Protein AF-A0A6G0ABZ9-F1 (afdb_monomer_lite)

Foldseek 3Di:
DVVVVVVVVVVVVVVVVVVVVVVVVVVVPDPDPVVVVVVVVVVVLVVLVVQQVVFPWDQDPPPRDIDTRHRPPDPD

Structure (mmCIF, N/CA/C/O backbone):
data_AF-A0A6G0ABZ9-F1
#
_entry.id   AF-A0A6G0ABZ9-F1
#
loop_
_atom_site.group_PDB
_atom_site.id
_atom_site.type_symbol
_atom_site.label_atom_id
_atom_site.label_alt_id
_atom_site.label_comp_id
_atom_site.label_asym_id
_atom_site.label_entity_id
_atom_site.label_seq_id
_atom_site.pdbx_PDB_ins_code
_atom_site.Cartn_x
_atom_site.Cartn_y
_atom_site.Cartn_z
_atom_site.occupancy
_atom_site.B_iso_or_equiv
_atom_site.auth_seq_id
_atom_site.auth_comp_id
_atom_site.auth_asym_id
_atom_site.auth_atom_id
_atom_site.pdbx_PDB_model_num
ATOM 1 N N . MET A 1 1 ? 29.739 -35.838 -22.346 1.00 57.22 1 MET A N 1
ATOM 2 C CA . MET A 1 1 ? 29.270 -35.229 -21.075 1.00 57.22 1 MET A CA 1
ATOM 3 C C . MET A 1 1 ? 29.528 -33.714 -20.970 1.00 57.22 1 MET A C 1
ATOM 5 O O . MET A 1 1 ? 28.599 -33.014 -20.598 1.00 57.22 1 MET A O 1
ATOM 9 N N . LYS A 1 2 ? 30.678 -33.162 -21.407 1.00 61.12 2 LYS A N 1
ATOM 10 C CA . LYS A 1 2 ? 30.969 -31.697 -21.429 1.00 61.12 2 LYS A CA 1
ATOM 11 C C . LYS A 1 2 ? 29.993 -30.807 -22.234 1.00 61.12 2 LYS A C 1
ATOM 13 O O . LYS A 1 2 ? 29.870 -29.619 -21.965 1.00 61.12 2 LYS A O 1
ATOM 18 N N . HIS A 1 3 ? 29.285 -31.369 -23.216 1.00 56.84 3 HIS A N 1
ATOM 19 C CA . HIS A 1 3 ? 28.410 -30.618 -24.130 1.00 56.84 3 HIS A CA 1
ATOM 20 C C . HIS A 1 3 ? 27.042 -30.221 -23.517 1.00 56.84 3 HIS A C 1
ATOM 22 O O . HIS A 1 3 ? 26.344 -29.372 -24.072 1.00 56.84 3 HIS A O 1
ATOM 28 N N . SER A 1 4 ? 26.652 -30.822 -22.381 1.00 61.75 4 SER A N 1
ATOM 29 C CA . SER A 1 4 ? 25.386 -30.524 -21.680 1.00 61.75 4 SER A CA 1
ATOM 30 C C . SER A 1 4 ? 25.529 -29.362 -20.681 1.00 61.75 4 SER A C 1
ATOM 32 O O . SER A 1 4 ? 24.657 -28.497 -20.599 1.00 61.75 4 SER A O 1
ATOM 34 N N . GLU A 1 5 ? 26.677 -29.258 -20.000 1.00 64.25 5 GLU A N 1
ATOM 35 C CA . GLU A 1 5 ? 26.948 -28.195 -19.015 1.00 64.25 5 GLU A CA 1
ATOM 36 C C . GLU A 1 5 ? 26.966 -26.787 -19.631 1.00 64.25 5 GLU A C 1
ATOM 38 O O . GLU A 1 5 ? 26.496 -25.828 -19.018 1.00 64.25 5 GLU A O 1
ATOM 43 N N . GLY A 1 6 ? 27.445 -26.655 -20.873 1.00 72.00 6 GLY A N 1
ATOM 44 C CA . GLY A 1 6 ? 27.436 -25.381 -21.602 1.00 72.00 6 GLY A CA 1
ATOM 45 C C . GLY A 1 6 ? 26.025 -24.881 -21.936 1.00 72.00 6 GLY A C 1
ATOM 46 O O . GLY A 1 6 ? 25.764 -23.679 -21.867 1.00 72.00 6 GLY A O 1
ATOM 47 N N . LYS A 1 7 ? 25.085 -25.792 -22.232 1.00 74.56 7 LYS A N 1
ATOM 48 C CA . LYS A 1 7 ? 23.676 -25.438 -22.482 1.00 74.56 7 LYS A CA 1
ATOM 49 C C . LYS A 1 7 ? 22.975 -24.991 -21.200 1.00 74.56 7 LYS A C 1
ATOM 51 O O . LYS A 1 7 ? 22.245 -24.007 -21.233 1.00 74.56 7 LYS A O 1
ATOM 56 N N . LEU A 1 8 ? 23.237 -25.659 -20.076 1.00 76.75 8 LEU A N 1
ATOM 57 C CA . LEU A 1 8 ? 22.662 -25.295 -18.776 1.00 76.75 8 LEU A CA 1
ATOM 58 C C . LEU A 1 8 ? 23.115 -23.902 -18.314 1.00 76.75 8 LEU A C 1
ATOM 60 O O . LEU A 1 8 ? 22.276 -23.081 -17.948 1.00 76.75 8 LEU A O 1
ATOM 64 N N . LYS A 1 9 ? 24.414 -23.587 -18.418 1.00 80.00 9 LYS A N 1
ATOM 65 C CA . LYS A 1 9 ? 24.938 -22.246 -18.091 1.00 80.00 9 LYS A CA 1
ATOM 66 C C . LYS A 1 9 ? 24.371 -21.159 -19.012 1.00 80.00 9 LYS A C 1
ATOM 68 O O . LYS A 1 9 ? 23.982 -20.096 -18.541 1.00 80.00 9 LYS A O 1
ATOM 73 N N . SER A 1 10 ? 24.252 -21.446 -20.311 1.00 85.69 10 SER A N 1
ATOM 74 C CA . SER A 1 10 ? 23.648 -20.531 -21.290 1.00 85.69 10 SER A CA 1
ATOM 75 C C . SER A 1 10 ? 22.170 -20.237 -20.998 1.00 85.69 10 SER A C 1
ATOM 77 O O . SER A 1 10 ? 21.740 -19.085 -21.090 1.00 85.69 10 SER A O 1
ATOM 79 N N . LEU A 1 11 ? 21.392 -21.256 -20.617 1.00 86.94 11 LEU A N 1
ATOM 80 C CA . LEU A 1 11 ? 19.992 -21.089 -20.221 1.00 86.94 11 LEU A CA 1
ATOM 81 C C . LEU A 1 11 ? 19.864 -20.263 -18.938 1.00 86.94 11 LEU A C 1
ATOM 83 O O . LEU A 1 11 ? 19.051 -19.341 -18.899 1.00 86.94 11 LEU A O 1
ATOM 87 N N . ALA A 1 12 ? 20.699 -20.535 -17.932 1.00 88.31 12 ALA A N 1
ATOM 88 C CA . ALA A 1 12 ? 20.719 -19.770 -16.688 1.00 88.31 12 ALA A CA 1
ATOM 89 C C . ALA A 1 12 ? 21.029 -18.282 -16.934 1.00 88.31 12 ALA A C 1
ATOM 91 O O . ALA A 1 12 ? 20.275 -17.424 -16.480 1.00 88.31 12 ALA A O 1
ATOM 92 N N . SER A 1 13 ? 22.054 -17.958 -17.734 1.00 92.69 13 SER A N 1
ATOM 93 C CA . SER A 1 13 ? 22.356 -16.566 -18.108 1.00 92.69 13 SER A CA 1
ATOM 94 C C . SER A 1 13 ? 21.221 -15.896 -18.885 1.00 92.69 13 SER A C 1
ATOM 96 O O . SER A 1 13 ? 20.947 -14.721 -18.670 1.00 92.69 13 SER A O 1
ATOM 98 N N . ARG A 1 14 ? 20.518 -16.621 -19.766 1.00 93.56 14 ARG A N 1
ATOM 99 C CA . ARG A 1 14 ? 19.360 -16.072 -20.494 1.00 93.56 14 ARG A CA 1
ATOM 100 C C . ARG A 1 14 ? 18.193 -15.740 -19.570 1.00 93.56 14 ARG A C 1
ATOM 102 O O . ARG A 1 14 ? 17.557 -14.709 -19.759 1.00 93.56 14 ARG A O 1
ATOM 109 N N . ILE A 1 15 ? 17.901 -16.604 -18.599 1.00 94.31 15 ILE A N 1
ATOM 110 C CA . ILE A 1 15 ? 16.845 -16.361 -17.608 1.00 94.31 15 ILE A CA 1
ATOM 111 C C . ILE A 1 15 ? 17.230 -15.178 -16.714 1.00 94.31 15 ILE A C 1
ATOM 113 O O . ILE A 1 15 ? 16.409 -14.289 -16.502 1.00 94.31 15 ILE A O 1
ATOM 117 N N . PHE A 1 16 ? 18.485 -15.122 -16.264 1.00 95.25 16 PHE A N 1
ATOM 118 C CA . PHE A 1 16 ? 19.002 -14.010 -15.471 1.00 95.25 16 PHE A CA 1
ATOM 119 C C . PHE A 1 16 ? 18.915 -12.676 -16.225 1.00 95.25 16 PHE A C 1
ATOM 121 O O . PHE A 1 16 ? 18.324 -11.728 -15.718 1.00 95.25 16 PHE A O 1
ATOM 128 N N . ASN A 1 17 ? 19.381 -12.617 -17.474 1.00 95.94 17 ASN A N 1
ATOM 129 C CA . ASN A 1 17 ? 19.284 -11.399 -18.283 1.00 95.94 17 ASN A CA 1
ATOM 130 C C . ASN A 1 17 ? 17.826 -10.974 -18.499 1.00 95.94 17 ASN A C 1
ATOM 132 O O . ASN A 1 17 ? 17.503 -9.808 -18.321 1.00 95.94 17 ASN A O 1
ATOM 136 N N . LYS A 1 18 ? 16.914 -11.921 -18.761 1.00 94.62 18 LYS A N 1
ATOM 137 C CA . LYS A 1 18 ? 15.477 -11.612 -18.842 1.00 94.62 18 LYS A CA 1
ATOM 138 C C . LYS A 1 18 ? 14.910 -11.046 -17.536 1.00 94.62 18 LYS A C 1
ATOM 140 O O . LYS A 1 18 ? 14.029 -10.191 -17.590 1.00 94.62 18 LYS A O 1
ATOM 145 N N . SER A 1 19 ? 15.375 -11.513 -16.374 1.00 95.75 19 SER A N 1
ATOM 146 C CA . SER A 1 19 ? 14.963 -10.932 -15.089 1.00 95.75 19 SER A CA 1
ATOM 147 C C . SER A 1 19 ? 15.492 -9.510 -14.899 1.00 95.75 19 SER A C 1
ATOM 149 O O . SER A 1 19 ? 14.739 -8.652 -14.444 1.00 95.75 19 SER A O 1
ATOM 151 N N . LEU A 1 20 ? 16.734 -9.234 -15.312 1.00 95.81 20 LEU A N 1
ATOM 152 C CA . LEU A 1 20 ? 17.298 -7.885 -15.274 1.00 95.81 20 LEU A CA 1
ATOM 153 C C . LEU A 1 20 ? 16.537 -6.938 -16.206 1.00 95.81 20 LEU A C 1
ATOM 155 O O . LEU A 1 20 ? 16.133 -5.869 -15.758 1.00 95.81 20 LEU A O 1
ATOM 159 N N . ASP A 1 21 ? 16.232 -7.370 -17.435 1.00 96.50 21 ASP A N 1
ATOM 160 C CA . ASP A 1 21 ? 15.419 -6.598 -18.386 1.00 96.50 21 ASP A CA 1
ATOM 161 C C . ASP A 1 21 ? 14.053 -6.233 -17.787 1.00 96.50 21 ASP A C 1
ATOM 163 O O . ASP A 1 21 ? 13.536 -5.133 -17.986 1.00 96.50 21 ASP A O 1
ATOM 167 N N . TYR A 1 22 ? 13.435 -7.163 -17.053 1.00 96.12 22 TYR A N 1
ATOM 168 C CA . TYR A 1 22 ? 12.159 -6.915 -16.391 1.00 96.12 22 TYR A CA 1
ATOM 169 C C . TYR A 1 22 ? 12.287 -5.899 -15.250 1.00 96.12 22 TYR A C 1
ATOM 171 O O . TY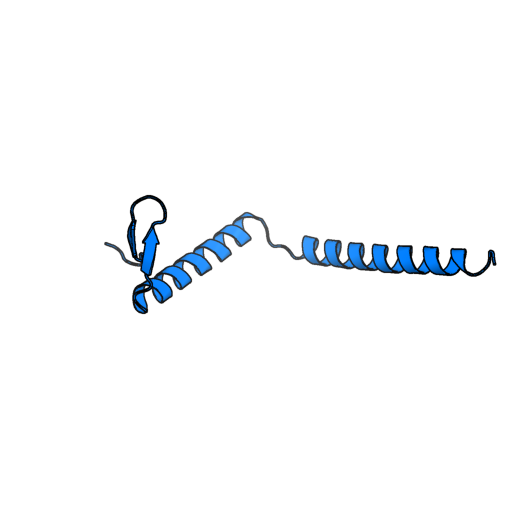R A 1 22 ? 11.461 -4.986 -15.149 1.00 96.12 22 TYR A O 1
ATOM 179 N N . ILE A 1 23 ? 13.317 -6.034 -14.408 1.00 95.44 23 ILE A N 1
ATOM 180 C CA . ILE A 1 23 ? 13.580 -5.118 -13.292 1.00 95.44 23 ILE A CA 1
ATOM 181 C C . ILE A 1 23 ? 13.866 -3.712 -13.818 1.00 95.44 23 ILE A C 1
ATOM 183 O O . ILE A 1 23 ? 13.250 -2.765 -13.341 1.00 95.44 23 ILE A O 1
ATOM 187 N N . GLU A 1 24 ? 14.721 -3.569 -14.830 1.00 96.00 24 GLU A N 1
ATOM 188 C CA . GLU A 1 24 ? 15.056 -2.281 -15.446 1.00 96.00 24 GLU A CA 1
ATOM 189 C C . GLU A 1 24 ? 13.811 -1.603 -16.026 1.00 96.00 24 GLU A C 1
ATOM 191 O O . GLU A 1 24 ? 13.513 -0.448 -15.712 1.00 96.00 24 GLU A O 1
ATOM 196 N N . ARG A 1 25 ? 13.020 -2.344 -16.815 1.00 94.81 25 ARG A N 1
ATOM 197 C CA . ARG A 1 25 ? 11.771 -1.828 -17.396 1.00 94.81 25 ARG A CA 1
ATOM 198 C C . ARG A 1 25 ? 10.765 -1.416 -16.333 1.00 94.81 25 ARG A C 1
ATOM 200 O O . ARG A 1 25 ? 10.015 -0.471 -16.560 1.00 94.81 25 ARG A O 1
ATOM 207 N N . THR A 1 26 ? 10.704 -2.139 -15.219 1.00 92.94 26 THR A N 1
ATOM 208 C CA . THR A 1 26 ? 9.803 -1.817 -14.108 1.00 92.94 26 THR A CA 1
ATOM 209 C C . THR A 1 26 ? 10.311 -0.593 -13.353 1.00 92.94 26 THR A C 1
ATOM 211 O O . THR A 1 26 ? 9.548 0.346 -13.156 1.00 92.94 26 THR A O 1
ATOM 214 N N . GLY A 1 27 ? 11.601 -0.555 -13.014 1.00 89.88 27 GLY A N 1
ATOM 215 C CA . GLY A 1 27 ? 12.245 0.550 -12.307 1.00 89.88 27 GLY A CA 1
ATOM 216 C C . GLY A 1 27 ? 12.141 1.872 -13.061 1.00 89.88 27 GLY A C 1
ATOM 217 O O . GLY A 1 27 ? 11.769 2.878 -12.472 1.00 89.88 27 GLY A O 1
ATOM 218 N N . ASN A 1 28 ? 12.353 1.859 -14.379 1.00 93.88 28 ASN A N 1
ATOM 219 C CA . ASN A 1 28 ? 12.240 3.059 -15.212 1.00 93.88 28 ASN A CA 1
ATOM 220 C C . ASN A 1 28 ? 10.793 3.568 -15.378 1.00 93.88 28 ASN A C 1
ATOM 222 O O . ASN A 1 28 ? 10.571 4.698 -15.800 1.00 93.88 28 ASN A O 1
ATOM 226 N N . LYS A 1 29 ? 9.790 2.736 -15.075 1.00 9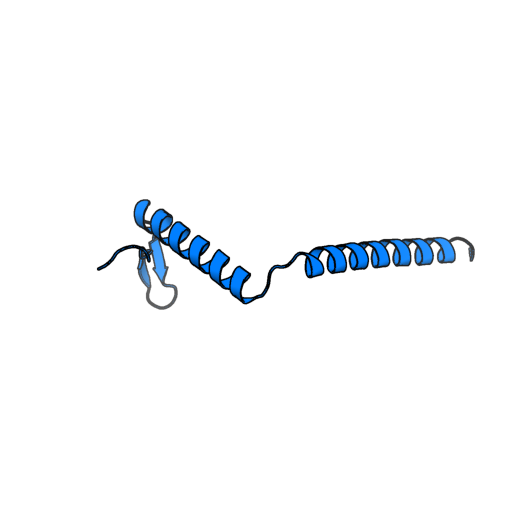1.88 29 LYS A N 1
ATOM 227 C CA . LYS A 1 29 ? 8.372 3.127 -15.101 1.00 91.88 29 LYS A CA 1
ATOM 228 C C . LYS A 1 29 ? 7.862 3.609 -13.747 1.00 91.88 29 LYS A C 1
ATOM 230 O O . LYS A 1 29 ? 6.734 4.097 -13.684 1.00 91.88 29 LYS A O 1
ATOM 235 N N . LEU A 1 30 ? 8.637 3.445 -12.672 1.00 90.62 30 LEU A N 1
ATOM 236 C CA . LEU A 1 30 ? 8.225 3.917 -11.358 1.00 90.62 30 LEU A CA 1
ATOM 237 C C . LEU A 1 30 ? 8.177 5.451 -11.371 1.00 90.62 30 LEU A C 1
ATOM 239 O O . LEU A 1 30 ? 9.173 6.089 -11.719 1.00 90.62 30 LEU A O 1
ATOM 243 N N . PRO A 1 31 ? 7.038 6.065 -11.008 1.00 90.94 31 PRO A N 1
ATOM 244 C CA . PRO A 1 31 ? 6.966 7.509 -10.894 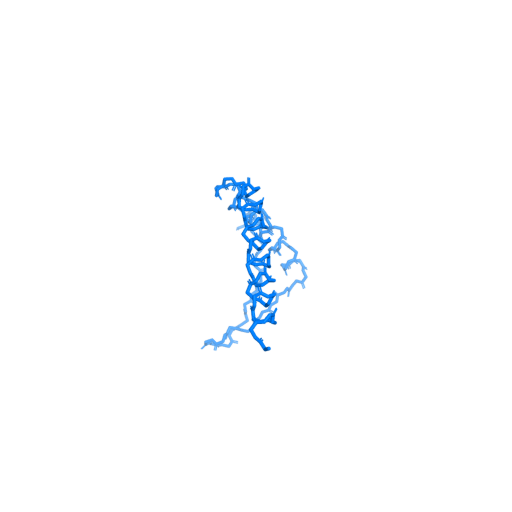1.00 90.94 31 PRO A CA 1
ATOM 245 C C . PRO A 1 31 ? 7.839 7.986 -9.727 1.00 90.94 31 PRO A C 1
ATOM 247 O O . PRO A 1 31 ? 8.196 7.209 -8.837 1.00 90.94 31 PRO A O 1
ATOM 250 N N . HIS A 1 32 ? 8.172 9.279 -9.725 1.00 94.75 32 HIS A N 1
ATOM 251 C CA . HIS A 1 32 ? 8.968 9.897 -8.665 1.00 94.75 32 HIS A CA 1
ATOM 252 C C . HIS A 1 32 ? 8.433 9.501 -7.271 1.00 94.75 32 HIS A C 1
ATOM 254 O O . HIS A 1 32 ? 7.210 9.467 -7.091 1.00 94.75 32 HIS A O 1
ATOM 260 N N . PRO A 1 33 ? 9.296 9.248 -6.264 1.00 93.81 33 PRO A N 1
ATOM 261 C CA . PRO A 1 33 ? 8.865 8.764 -4.949 1.00 93.81 33 PRO A CA 1
ATOM 262 C C . PRO A 1 33 ? 7.716 9.567 -4.323 1.00 93.81 33 PRO A C 1
ATOM 264 O O . PRO A 1 33 ? 6.788 8.990 -3.766 1.00 93.81 33 PRO A O 1
ATOM 267 N N . ALA A 1 34 ? 7.716 10.894 -4.485 1.00 96.75 34 ALA A N 1
ATOM 268 C CA . ALA A 1 34 ? 6.628 11.754 -4.009 1.00 96.75 34 ALA A CA 1
ATOM 269 C C . ALA A 1 34 ? 5.252 11.391 -4.605 1.00 96.75 34 ALA A C 1
ATOM 271 O O . ALA A 1 34 ? 4.252 11.387 -3.892 1.00 96.75 34 ALA A O 1
ATOM 272 N N . THR A 1 35 ? 5.190 11.043 -5.893 1.00 95.69 35 THR A N 1
ATOM 273 C CA . THR A 1 35 ? 3.951 10.623 -6.563 1.00 95.69 35 THR A CA 1
ATOM 274 C C . THR A 1 35 ? 3.466 9.276 -6.040 1.00 95.69 35 THR A C 1
ATOM 276 O O . THR A 1 35 ? 2.264 9.092 -5.875 1.00 95.69 35 THR A O 1
ATOM 279 N N . LEU A 1 36 ? 4.382 8.349 -5.734 1.00 95.00 36 LEU A N 1
ATOM 280 C CA . LEU A 1 36 ? 4.028 7.073 -5.106 1.00 95.00 36 LEU A CA 1
ATOM 281 C C . LEU A 1 36 ? 3.410 7.293 -3.724 1.00 95.00 36 LEU A C 1
ATOM 283 O O . LEU A 1 36 ? 2.354 6.735 -3.442 1.00 95.00 36 LEU A O 1
ATOM 287 N N . PHE A 1 37 ? 4.012 8.144 -2.888 1.00 96.88 37 PHE A N 1
ATOM 288 C CA . PHE A 1 37 ? 3.441 8.478 -1.581 1.00 96.88 37 PHE A CA 1
ATOM 289 C C . PHE A 1 37 ? 2.083 9.164 -1.700 1.00 96.88 37 PHE A C 1
ATOM 291 O O . PHE A 1 37 ? 1.161 8.791 -0.982 1.00 96.88 37 PHE A O 1
ATOM 298 N N . ALA A 1 38 ? 1.930 10.111 -2.629 1.00 97.25 38 ALA A N 1
ATOM 299 C CA . ALA A 1 38 ? 0.650 10.766 -2.876 1.00 97.25 38 ALA A CA 1
ATOM 300 C C . ALA A 1 38 ? -0.427 9.761 -3.318 1.00 97.25 38 ALA A C 1
ATOM 302 O O . ALA A 1 38 ? -1.538 9.776 -2.792 1.00 97.25 38 ALA A O 1
ATOM 303 N N . LEU A 1 39 ? -0.091 8.844 -4.231 1.00 96.88 39 LEU A N 1
ATOM 304 C CA . LEU A 1 39 ? -1.002 7.791 -4.677 1.00 96.88 39 LEU A CA 1
ATOM 305 C C . LEU A 1 39 ? -1.402 6.867 -3.520 1.00 96.88 39 LEU A C 1
ATOM 307 O O . LEU A 1 39 ? -2.586 6.596 -3.339 1.00 96.88 39 LEU A O 1
ATOM 311 N N . ILE A 1 40 ? -0.437 6.411 -2.717 1.00 97.06 40 ILE A N 1
ATOM 312 C CA . ILE A 1 40 ? -0.709 5.563 -1.550 1.00 97.06 40 ILE A CA 1
ATOM 313 C C . ILE A 1 40 ? -1.566 6.315 -0.529 1.00 97.06 40 ILE A C 1
ATOM 315 O O . ILE A 1 40 ? -2.507 5.734 -0.002 1.00 97.06 40 ILE A O 1
ATOM 319 N N . ALA A 1 41 ? -1.308 7.601 -0.285 1.00 97.38 41 ALA A N 1
ATOM 320 C CA . ALA A 1 41 ? -2.113 8.416 0.620 1.00 97.38 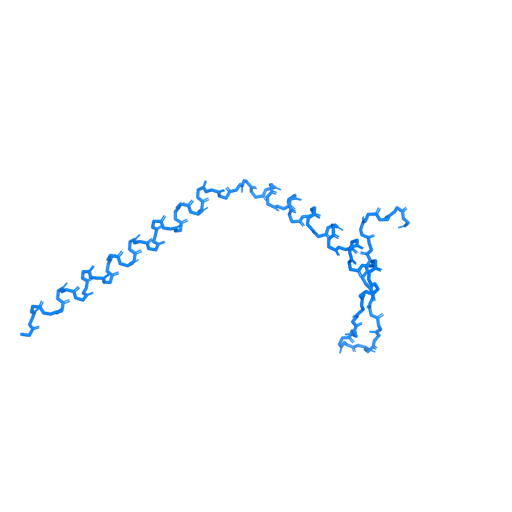41 ALA A CA 1
ATOM 321 C C . ALA A 1 41 ? -3.576 8.505 0.158 1.00 97.38 41 ALA A C 1
ATOM 323 O O . ALA A 1 41 ? -4.483 8.299 0.962 1.00 97.38 41 ALA A O 1
ATOM 324 N N . VAL A 1 42 ? -3.813 8.723 -1.141 1.00 97.81 42 VAL A N 1
ATOM 325 C CA . VAL A 1 42 ? -5.166 8.710 -1.724 1.00 97.81 42 VAL A CA 1
ATOM 326 C C . VAL A 1 42 ? -5.821 7.336 -1.567 1.00 97.81 42 VAL A C 1
ATOM 328 O O . VAL A 1 42 ? -6.976 7.249 -1.152 1.00 97.81 42 VAL A O 1
ATOM 331 N N . ILE A 1 43 ? -5.087 6.253 -1.843 1.00 98.25 43 ILE A N 1
ATOM 332 C CA . ILE A 1 43 ? -5.590 4.882 -1.673 1.00 98.25 43 ILE A CA 1
ATOM 333 C C . ILE A 1 43 ? -5.965 4.616 -0.210 1.00 98.25 43 ILE A C 1
ATOM 335 O O . ILE A 1 43 ? -7.045 4.094 0.051 1.00 98.25 43 ILE A O 1
ATOM 339 N N . VAL A 1 44 ? -5.113 4.995 0.746 1.00 97.69 44 VAL A N 1
ATOM 340 C CA . VAL A 1 44 ? -5.363 4.823 2.185 1.00 97.69 44 VAL A CA 1
ATOM 341 C C . VAL A 1 44 ? -6.562 5.656 2.636 1.00 97.69 44 VAL A C 1
ATOM 343 O O . VAL A 1 44 ? -7.395 5.144 3.380 1.00 97.69 44 VAL A O 1
ATOM 346 N N . ALA A 1 45 ? -6.710 6.892 2.151 1.00 97.50 45 ALA A N 1
ATOM 347 C CA . ALA A 1 45 ? -7.873 7.726 2.447 1.00 97.50 45 ALA A CA 1
ATOM 348 C C . ALA A 1 45 ? -9.179 7.053 1.988 1.00 97.50 45 ALA A C 1
ATOM 350 O O . ALA A 1 45 ? -10.102 6.891 2.787 1.00 97.50 45 ALA A O 1
ATOM 351 N N . ILE A 1 46 ? -9.225 6.558 0.747 1.00 98.00 46 ILE A N 1
ATOM 352 C CA . ILE A 1 46 ? -10.387 5.828 0.213 1.00 98.00 46 ILE A CA 1
ATOM 353 C C . ILE A 1 46 ? -10.628 4.525 0.990 1.00 98.00 46 ILE A C 1
ATOM 355 O O . ILE A 1 46 ? -11.763 4.226 1.360 1.00 98.00 46 ILE A O 1
ATOM 359 N N . ALA A 1 47 ? -9.576 3.756 1.281 1.00 98.06 47 ALA A N 1
ATOM 360 C CA . ALA A 1 47 ? -9.686 2.514 2.044 1.00 98.06 47 ALA A CA 1
ATOM 361 C C . ALA A 1 47 ? -10.225 2.758 3.463 1.00 98.06 47 ALA A C 1
ATOM 363 O O . ALA A 1 47 ? -11.045 1.981 3.947 1.00 98.06 47 ALA A O 1
ATOM 364 N N . SER A 1 48 ? -9.820 3.855 4.108 1.00 97.00 48 SER A N 1
ATOM 365 C CA . SER A 1 48 ? -10.304 4.253 5.433 1.00 97.00 48 SER A CA 1
ATOM 366 C C . SER A 1 48 ? -11.792 4.630 5.424 1.00 97.00 48 SER A C 1
ATOM 368 O O . SER A 1 48 ? -12.542 4.244 6.324 1.00 97.00 48 SER A O 1
ATOM 370 N N . MET A 1 49 ? -12.251 5.298 4.360 1.00 96.31 49 MET A N 1
ATOM 371 C CA . MET A 1 49 ? -13.663 5.613 4.145 1.00 96.31 49 MET A CA 1
ATOM 372 C C . MET A 1 49 ? -14.491 4.336 3.973 1.00 96.31 49 MET A C 1
ATOM 374 O O . MET A 1 49 ? -15.510 4.168 4.633 1.00 96.31 49 MET A O 1
ATOM 378 N N . ILE A 1 50 ? -14.037 3.395 3.139 1.00 97.75 50 ILE A N 1
ATOM 379 C CA . ILE A 1 50 ? -14.748 2.125 2.926 1.00 97.75 50 ILE A CA 1
ATOM 380 C C . ILE A 1 50 ? -14.746 1.279 4.207 1.00 97.75 50 ILE A C 1
ATOM 382 O O . ILE A 1 50 ? -15.788 0.761 4.601 1.00 97.75 50 ILE A O 1
ATOM 386 N N . GLY A 1 51 ? -13.594 1.150 4.872 1.00 97.44 51 GLY A N 1
ATOM 387 C CA . GLY A 1 51 ? -13.446 0.345 6.085 1.00 97.44 51 GLY A CA 1
ATOM 388 C C . GLY A 1 51 ? -14.296 0.858 7.247 1.00 97.44 51 GLY A C 1
ATOM 389 O O . GLY A 1 51 ? -14.916 0.063 7.949 1.00 97.44 51 GLY A O 1
ATOM 390 N N . SER A 1 52 ? -14.380 2.177 7.419 1.00 96.25 52 SER A N 1
ATOM 391 C CA . SER A 1 52 ? -15.277 2.783 8.410 1.00 96.25 52 SER A CA 1
ATOM 392 C C . SER A 1 52 ? -16.753 2.628 8.027 1.00 96.25 52 SER A C 1
ATOM 394 O O . SER A 1 52 ? -17.564 2.309 8.893 1.00 96.25 52 SER A O 1
ATOM 396 N N . TRP A 1 53 ? -17.104 2.759 6.740 1.00 94.94 53 TRP A N 1
ATOM 397 C CA . TRP A 1 53 ?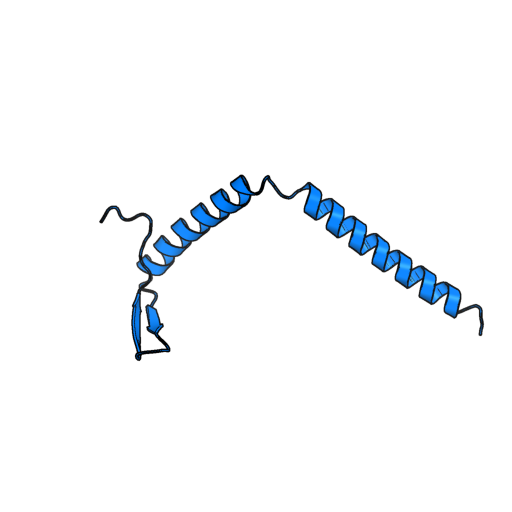 -18.483 2.609 6.257 1.00 94.94 53 TRP A CA 1
ATOM 398 C C . TRP A 1 53 ? -19.060 1.212 6.509 1.00 94.94 53 TRP A C 1
ATOM 400 O O . TRP A 1 53 ? -20.210 1.087 6.925 1.00 94.94 53 TRP A O 1
ATOM 410 N N . VAL A 1 54 ? -18.256 0.161 6.326 1.00 97.31 54 VAL A N 1
ATOM 411 C CA . VAL A 1 54 ? -18.670 -1.223 6.621 1.00 97.31 54 VAL A CA 1
ATOM 412 C C . VAL A 1 54 ? -18.538 -1.597 8.104 1.00 97.31 54 VAL A C 1
ATOM 414 O O . VAL A 1 54 ? -18.824 -2.734 8.473 1.00 97.31 54 VAL A O 1
ATOM 417 N N . GLY A 1 55 ? -18.097 -0.671 8.962 1.00 96.19 55 GLY A N 1
ATOM 418 C CA . GLY A 1 55 ? -17.931 -0.910 10.395 1.00 96.19 55 GLY A CA 1
ATOM 419 C C . GLY A 1 55 ? -16.807 -1.894 10.727 1.00 96.19 55 GLY A C 1
ATOM 420 O O . GLY A 1 55 ? -16.940 -2.675 11.669 1.00 96.19 55 GLY A O 1
ATOM 421 N N . LEU A 1 56 ? -15.714 -1.892 9.954 1.00 97.88 56 LEU A N 1
ATOM 422 C CA . LEU A 1 56 ? -14.596 -2.810 10.161 1.00 97.88 56 LEU A CA 1
ATOM 423 C C . LEU A 1 56 ? -13.944 -2.572 11.532 1.00 97.88 56 LEU A C 1
ATOM 425 O O . LEU A 1 56 ? -13.602 -1.443 11.901 1.00 97.88 56 LEU A O 1
ATOM 429 N N . THR A 1 57 ? -13.755 -3.660 12.277 1.00 97.75 57 THR A N 1
ATOM 430 C CA . THR A 1 57 ? -13.142 -3.655 13.609 1.00 97.75 57 THR A CA 1
ATOM 431 C C . THR A 1 57 ? -12.142 -4.795 13.763 1.00 97.75 57 THR A C 1
ATOM 433 O O . THR A 1 57 ? -12.191 -5.781 13.027 1.00 97.75 57 THR A O 1
ATOM 436 N N . ALA A 1 58 ? -11.228 -4.657 14.720 1.00 97.31 58 ALA A N 1
ATOM 437 C CA . ALA A 1 58 ? -10.299 -5.708 15.120 1.00 97.31 58 ALA A CA 1
ATOM 438 C C . ALA A 1 58 ? -10.084 -5.686 16.639 1.00 97.31 58 ALA A C 1
ATOM 440 O O . ALA A 1 58 ? -10.360 -4.686 17.300 1.00 97.31 58 ALA A O 1
ATOM 441 N N . ILE A 1 59 ? -9.592 -6.792 17.195 1.00 98.06 59 ILE A N 1
ATOM 442 C CA . ILE A 1 59 ? -9.192 -6.869 18.604 1.00 98.06 59 ILE A CA 1
ATOM 443 C C . ILE A 1 59 ? -7.716 -6.487 18.698 1.00 98.06 59 ILE A C 1
ATOM 445 O O . ILE A 1 59 ? -6.878 -7.042 17.984 1.00 98.06 59 ILE A O 1
ATOM 449 N N . HIS A 1 60 ? -7.396 -5.545 19.577 1.00 97.31 60 HIS A N 1
ATOM 450 C CA . HIS A 1 60 ? -6.032 -5.127 19.838 1.00 97.31 60 HIS A CA 1
ATOM 451 C C . HIS A 1 60 ? -5.287 -6.226 20.619 1.00 97.31 60 HIS A C 1
ATOM 453 O O . HIS A 1 60 ? -5.721 -6.613 21.708 1.00 97.31 60 HIS A O 1
ATOM 459 N N . PRO A 1 61 ? -4.165 -6.758 20.097 1.00 96.75 61 PRO A N 1
ATOM 460 C CA . PRO A 1 61 ? -3.541 -7.960 20.650 1.00 96.75 61 PRO A CA 1
ATOM 461 C C . PRO A 1 61 ? -2.861 -7.743 22.009 1.00 96.75 61 PRO A C 1
ATOM 463 O O . PRO A 1 61 ? -2.556 -8.722 22.682 1.00 96.75 61 PRO A O 1
ATOM 466 N N . ALA A 1 62 ? -2.601 -6.494 22.411 1.00 97.19 62 ALA A N 1
ATOM 467 C CA . ALA A 1 62 ? -1.895 -6.208 23.661 1.00 97.19 62 ALA A CA 1
ATOM 468 C C . ALA A 1 62 ? -2.823 -6.065 24.881 1.00 97.19 6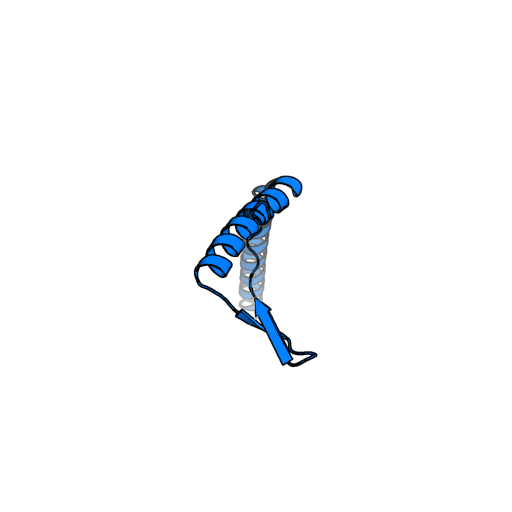2 ALA A C 1
ATOM 470 O O . ALA A 1 62 ? -2.399 -6.365 25.992 1.00 97.19 62 ALA A O 1
ATOM 471 N N . ASP A 1 63 ? -4.062 -5.600 24.692 1.00 96.94 63 ASP A N 1
ATOM 472 C CA . ASP A 1 63 ? -4.992 -5.274 25.789 1.00 96.94 63 ASP A CA 1
ATOM 473 C C . ASP A 1 63 ? -6.422 -5.809 25.583 1.00 96.94 63 ASP A C 1
ATOM 475 O O . ASP A 1 63 ? -7.265 -5.670 26.466 1.00 96.94 63 ASP A O 1
ATOM 479 N N . GLY A 1 64 ? -6.710 -6.439 24.439 1.00 96.38 64 GLY A N 1
ATOM 480 C CA . GLY A 1 64 ? -8.022 -7.008 24.131 1.00 96.38 64 GLY A CA 1
ATOM 481 C C . GLY A 1 64 ? -9.102 -5.975 23.800 1.00 96.38 64 GLY A C 1
ATOM 482 O O . GLY A 1 64 ? -10.263 -6.351 23.635 1.00 96.38 64 GLY A O 1
ATOM 483 N N . SER A 1 65 ? -8.755 -4.690 23.692 1.00 97.62 65 SER A N 1
ATOM 484 C CA . SER A 1 65 ? -9.705 -3.640 23.322 1.00 97.62 65 SER A CA 1
ATOM 485 C C . SER A 1 65 ? -10.147 -3.763 21.857 1.00 97.62 65 SER A C 1
ATOM 487 O O . SER A 1 65 ? -9.434 -4.306 21.012 1.00 97.62 65 SER A O 1
ATOM 489 N N . VAL A 1 66 ? -11.346 -3.273 21.529 1.00 97.75 66 VAL A N 1
ATOM 490 C CA . VAL A 1 66 ? -11.829 -3.243 20.138 1.00 97.75 66 VAL A CA 1
ATOM 491 C C . VAL A 1 66 ? -11.348 -1.960 19.466 1.00 97.75 66 VAL A C 1
ATOM 493 O O . VAL A 1 66 ? -11.732 -0.866 19.875 1.00 97.75 66 VAL A O 1
ATOM 496 N N . ILE A 1 67 ? -10.569 -2.095 18.393 1.00 96.94 67 ILE A N 1
ATOM 497 C CA . ILE A 1 67 ? -10.165 -0.988 17.521 1.00 96.94 67 ILE A CA 1
ATOM 498 C C . ILE A 1 67 ? -11.105 -0.884 16.318 1.00 96.94 67 ILE A C 1
ATOM 500 O O . ILE A 1 67 ? -11.507 -1.893 15.733 1.00 96.94 67 ILE A O 1
ATOM 504 N N . LYS A 1 68 ? -11.463 0.349 15.947 1.00 96.88 68 LYS A N 1
ATOM 505 C CA . LYS A 1 68 ? -12.343 0.668 14.814 1.00 96.88 68 LYS A CA 1
ATOM 506 C C . LYS A 1 68 ? -11.560 1.411 13.737 1.00 96.88 68 LYS A C 1
ATOM 508 O O . LYS A 1 68 ? -10.651 2.177 14.051 1.00 96.88 68 LYS A O 1
ATOM 513 N N . VAL A 1 69 ? -11.913 1.193 12.472 1.00 96.62 69 VAL A N 1
ATOM 514 C CA . VAL A 1 69 ? -11.344 1.979 11.369 1.00 96.62 69 VAL A CA 1
ATOM 515 C C . VAL A 1 69 ? -11.876 3.412 11.426 1.00 96.62 69 VAL A C 1
ATOM 517 O O . VAL A 1 69 ? -13.085 3.624 11.462 1.00 96.62 69 VAL A O 1
ATOM 520 N N . GLN A 1 70 ? -10.967 4.386 11.378 1.00 95.50 70 GLN A N 1
ATOM 521 C CA . GLN A 1 70 ? -11.293 5.813 11.336 1.00 95.50 70 GLN A CA 1
ATOM 522 C C . GLN A 1 70 ? -11.295 6.316 9.889 1.00 95.50 70 GLN A C 1
ATOM 524 O O . GLN A 1 70 ? -10.344 6.051 9.156 1.00 95.50 70 GLN A O 1
ATOM 529 N N . ASN A 1 71 ? -12.336 7.049 9.481 1.00 96.50 71 ASN A N 1
ATOM 530 C CA . ASN A 1 71 ? -12.377 7.692 8.167 1.00 96.50 71 ASN A CA 1
ATOM 531 C C . ASN A 1 71 ? -11.471 8.928 8.149 1.00 96.50 71 ASN A C 1
ATOM 533 O O . ASN A 1 71 ? -11.754 9.902 8.840 1.00 96.50 71 ASN A O 1
ATOM 537 N N . LEU A 1 72 ? -10.435 8.925 7.313 1.00 95.00 72 LEU A N 1
ATOM 538 C CA . LEU A 1 72 ? -9.511 10.055 7.178 1.00 95.00 72 LEU A CA 1
ATOM 539 C C . LEU A 1 72 ? -10.104 11.250 6.415 1.00 95.00 72 LEU A C 1
ATOM 541 O O . LEU A 1 72 ? -9.479 12.304 6.360 1.00 95.00 72 LEU A O 1
ATOM 545 N N . LEU A 1 73 ? -11.274 11.082 5.794 1.00 94.06 73 LEU A N 1
ATOM 546 C CA . LEU A 1 73 ? -11.976 12.140 5.061 1.00 94.06 73 LEU A CA 1
ATOM 547 C C . LEU A 1 73 ? -13.073 12.827 5.887 1.00 94.06 73 LEU A C 1
ATOM 549 O O . LEU A 1 73 ? -13.686 13.773 5.395 1.00 94.06 73 LEU A O 1
ATOM 553 N N . ASN A 1 74 ? -13.340 12.364 7.112 1.00 89.75 74 ASN A N 1
ATOM 554 C CA . ASN A 1 74 ? -14.239 13.081 8.014 1.00 89.75 74 ASN A CA 1
ATOM 555 C C . ASN A 1 74 ? -13.520 14.315 8.578 1.00 89.75 74 ASN A C 1
ATOM 557 O O . ASN A 1 74 ? -12.328 14.263 8.865 1.00 89.75 74 ASN A O 1
ATOM 561 N N . GLY A 1 75 ? -14.250 15.423 8.711 1.00 78.62 75 GLY A N 1
ATOM 562 C CA . GLY A 1 75 ? -13.732 16.693 9.235 1.00 78.62 75 GLY A CA 1
ATOM 563 C C . GLY A 1 75 ? -13.925 16.881 10.741 1.00 78.62 75 GLY A C 1
ATOM 564 O O . GLY A 1 75 ? -13.863 18.021 11.196 1.00 78.62 75 GLY A O 1
ATOM 565 N N . ASP A 1 76 ? -14.211 15.794 11.461 1.00 61.47 76 ASP A N 1
ATOM 566 C CA . ASP A 1 76 ? -14.403 15.771 12.917 1.00 61.47 76 ASP A CA 1
ATOM 567 C C . ASP A 1 76 ? -13.075 15.582 13.665 1.00 61.47 76 ASP A C 1
ATOM 569 O O . ASP A 1 76 ? -12.228 14.789 13.183 1.00 61.47 76 ASP A O 1
#

pLDDT: mean 91.4, std 10.57, range [56.84, 98.25]

Sequence (76 aa):
MKHSEGKLKSLASRIFNKSLDYIERTGNKLPHPATLFALIAVIVAIASMIGSWVGLTAIHPADGSVIKVQNLLNGD

Radius of gyration: 24.01 Å; chains: 1; bounding box: 50×52×50 Å

Secondary structure (DSSP, 8-state):
-HHHHHHHHHHHHHHHHHHHHHHHHHHTTSPPHHHHHHHHHHHHHHHHHHHHHTT-EEE-TTT-PEEEPPPTT---